Protein AF-A0A932K4R5-F1 (afdb_monomer)

Nearest PDB structures (foldseek):
  1mp9-assembly1_B  TM=6.474E-01  e=5.776E-02  Sulfolobus acidocaldarius
  2d0c-assembly1_A  TM=5.413E-01  e=3.934E-01  Geobacillus stearothermophilus
  7ns9-assembly1_A  TM=5.575E-01  e=2.679E+00  Sulfolobus acidocaldarius DSM 639
  6uz7-assembly1_AH  TM=3.966E-01  e=3.245E+00  Kluyveromyces lactis

Secondary structure (DSSP, 8-state):
------EEEEEEESPPPHHHHHHHHGGGEEEEEETTTEEEEEESSTTSPEEEEETTSEEEEE-TT--HHHHHHHHHHHHHHHT-EEEE--

Structure (mmCIF, N/CA/C/O backbone):
data_AF-A0A932K4R5-F1
#
_entry.id   AF-A0A932K4R5-F1
#
loop_
_atom_site.group_PDB
_atom_site.id
_atom_site.type_symbol
_atom_site.label_atom_id
_atom_site.label_alt_id
_atom_site.label_comp_id
_atom_site.label_asym_id
_atom_site.label_entity_id
_atom_site.label_seq_id
_atom_site.pdbx_PDB_ins_code
_atom_site.Cartn_x
_atom_site.Cartn_y
_atom_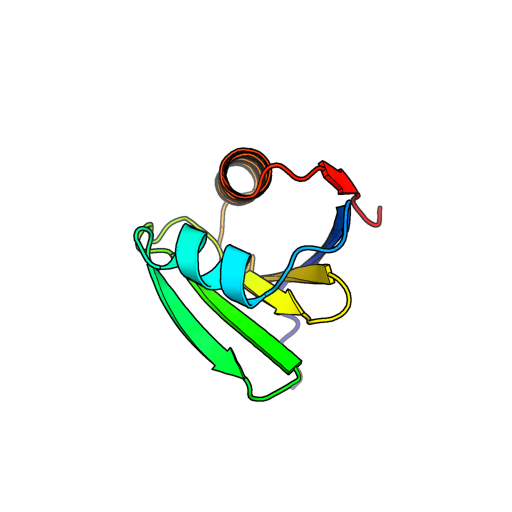site.Cartn_z
_atom_site.occupancy
_atom_site.B_iso_or_equiv
_atom_site.auth_seq_id
_atom_site.auth_comp_id
_atom_site.auth_asym_id
_atom_site.auth_atom_id
_atom_site.pdbx_PDB_model_num
ATOM 1 N N . MET A 1 1 ? 7.957 -24.778 -7.286 1.00 38.41 1 MET A N 1
ATOM 2 C CA . MET A 1 1 ? 8.936 -23.726 -6.955 1.00 38.41 1 MET A CA 1
ATOM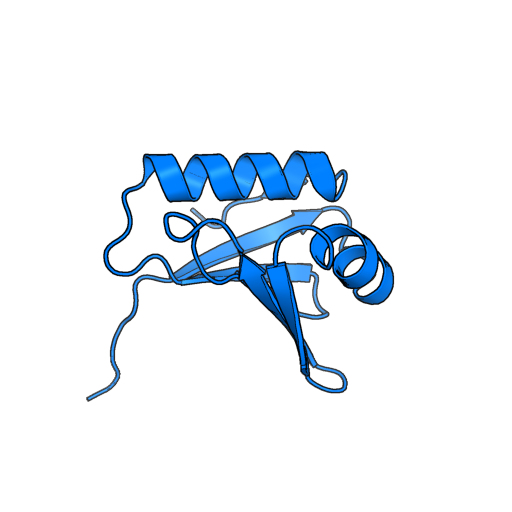 3 C C . MET A 1 1 ? 8.133 -22.553 -6.444 1.00 38.41 1 MET A C 1
ATOM 5 O O . MET A 1 1 ? 7.382 -21.981 -7.221 1.00 38.41 1 MET A O 1
ATOM 9 N N . TYR A 1 2 ? 8.171 -22.301 -5.138 1.00 39.00 2 TYR A N 1
ATOM 10 C CA . TYR A 1 2 ? 7.556 -21.102 -4.578 1.00 39.00 2 TYR A CA 1
ATOM 11 C C . TYR A 1 2 ? 8.421 -19.927 -5.028 1.00 39.00 2 TYR A C 1
ATOM 13 O O . TYR A 1 2 ? 9.629 -19.934 -4.812 1.00 39.00 2 TYR A O 1
ATOM 21 N N . HIS A 1 3 ? 7.835 -18.999 -5.776 1.00 41.06 3 HIS A N 1
ATOM 22 C CA . HIS A 1 3 ? 8.502 -17.750 -6.099 1.00 41.06 3 HIS A CA 1
ATOM 23 C C . HIS A 1 3 ? 8.539 -16.927 -4.809 1.00 41.06 3 HIS A C 1
ATOM 25 O O . HIS A 1 3 ? 7.514 -16.374 -4.420 1.00 41.06 3 HIS A O 1
ATOM 31 N N . ASP A 1 4 ? 9.691 -16.890 -4.138 1.00 49.59 4 ASP A N 1
ATOM 32 C CA . ASP A 1 4 ? 9.998 -15.871 -3.134 1.00 49.59 4 ASP A CA 1
ATOM 33 C C . ASP A 1 4 ? 10.035 -14.520 -3.858 1.00 49.59 4 ASP A C 1
ATOM 35 O O . ASP A 1 4 ? 11.045 -14.112 -4.434 1.00 49.59 4 ASP A O 1
ATOM 39 N N . PHE A 1 5 ? 8.883 -13.861 -3.936 1.00 57.44 5 PHE A N 1
ATOM 40 C CA . PHE A 1 5 ? 8.844 -12.438 -4.231 1.00 57.44 5 PHE A CA 1
ATOM 41 C C . PHE A 1 5 ? 9.344 -11.737 -2.967 1.00 57.44 5 PHE A C 1
ATOM 43 O O . PHE A 1 5 ? 8.862 -12.081 -1.890 1.00 57.44 5 PHE A O 1
ATOM 50 N N . PRO A 1 6 ? 10.297 -10.793 -3.038 1.00 77.62 6 PRO A N 1
ATOM 51 C CA . PRO A 1 6 ? 10.579 -9.961 -1.881 1.00 77.62 6 PRO A CA 1
ATOM 52 C C . PRO A 1 6 ? 9.280 -9.225 -1.523 1.00 77.62 6 PRO A C 1
ATOM 54 O O . PRO A 1 6 ? 8.717 -8.489 -2.338 1.00 77.62 6 PRO A O 1
ATOM 57 N N . ILE A 1 7 ? 8.756 -9.530 -0.338 1.00 82.94 7 ILE A N 1
ATOM 58 C CA . ILE A 1 7 ? 7.577 -8.892 0.239 1.00 82.94 7 ILE A CA 1
ATOM 59 C C . ILE A 1 7 ? 8.080 -8.013 1.372 1.00 82.94 7 ILE A C 1
ATOM 61 O O . ILE A 1 7 ? 8.792 -8.490 2.256 1.00 82.94 7 ILE A O 1
ATOM 65 N N . TYR A 1 8 ? 7.712 -6.738 1.347 1.00 86.62 8 TYR A N 1
ATOM 66 C CA . TYR A 1 8 ? 7.919 -5.850 2.484 1.00 86.62 8 TYR A CA 1
ATOM 67 C C . TYR A 1 8 ? 6.609 -5.744 3.260 1.00 86.62 8 TYR A C 1
ATOM 69 O O . TYR A 1 8 ? 5.595 -5.354 2.688 1.00 86.62 8 TYR A O 1
ATOM 77 N N . SER A 1 9 ? 6.617 -6.132 4.535 1.00 90.00 9 SER A N 1
ATOM 78 C CA . SER A 1 9 ? 5.414 -6.203 5.367 1.00 90.00 9 SER A CA 1
ATOM 79 C C . SER A 1 9 ? 5.522 -5.263 6.556 1.00 90.00 9 SER A C 1
ATOM 81 O O . SER A 1 9 ? 6.551 -5.208 7.230 1.00 90.00 9 SER A O 1
ATOM 83 N N . PHE A 1 10 ? 4.439 -4.559 6.852 1.00 89.50 10 PHE A N 1
ATOM 84 C CA . PHE A 1 10 ? 4.370 -3.635 7.974 1.00 89.50 10 PHE A CA 1
ATOM 85 C C . PHE A 1 10 ? 2.952 -3.494 8.513 1.00 89.50 10 PHE A C 1
ATOM 87 O O . PHE A 1 10 ? 1.978 -3.903 7.884 1.00 89.50 10 PHE A O 1
ATOM 94 N N . GLN A 1 11 ? 2.842 -2.911 9.703 1.00 90.50 11 GLN A N 1
ATOM 95 C CA . GLN A 1 11 ? 1.567 -2.724 10.379 1.00 90.50 11 GLN A CA 1
ATOM 96 C C . GLN A 1 11 ? 1.148 -1.258 10.339 1.00 90.50 11 GLN A C 1
ATOM 98 O O . GLN A 1 11 ? 1.887 -0.381 10.789 1.00 90.50 11 GLN A O 1
ATOM 103 N N . PHE A 1 12 ? -0.077 -1.013 9.885 1.00 87.94 12 PHE A N 1
ATOM 104 C CA . PHE A 1 12 ? -0.722 0.286 9.994 1.00 87.94 12 PHE A CA 1
ATOM 105 C C . PHE A 1 12 ? -1.191 0.564 11.423 1.00 87.94 12 PHE A C 1
ATOM 107 O O . PHE A 1 12 ? -1.828 -0.291 12.059 1.00 87.94 12 PHE A O 1
ATOM 114 N N . ARG A 1 13 ? -0.903 1.770 11.926 1.00 85.75 13 ARG A N 1
ATOM 115 C CA . ARG A 1 13 ? -1.416 2.273 13.203 1.00 85.75 13 ARG A CA 1
ATOM 116 C C . ARG A 1 13 ? -1.994 3.690 13.055 1.00 85.75 13 ARG A C 1
ATOM 118 O O . ARG A 1 13 ? -1.277 4.582 12.616 1.00 85.75 13 ARG A O 1
ATOM 125 N N . PRO A 1 14 ? -3.261 3.918 13.458 1.00 83.94 14 PRO A N 1
ATOM 126 C CA . PRO A 1 14 ? -4.247 2.911 13.873 1.00 83.94 14 PRO A CA 1
ATOM 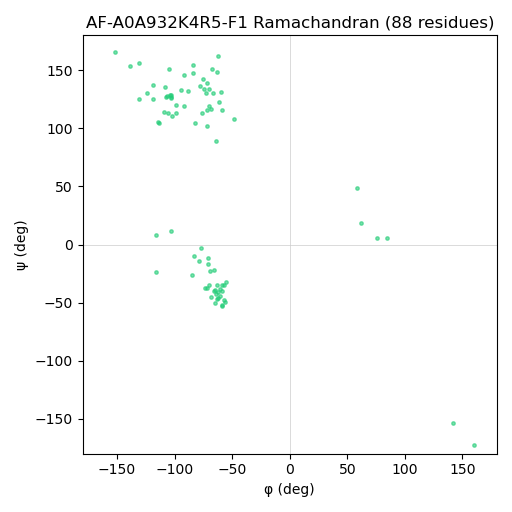127 C C . PRO A 1 14 ? -4.584 1.929 12.734 1.00 83.94 14 PRO A C 1
ATOM 129 O O . PRO A 1 14 ? -4.320 2.212 11.569 1.00 83.94 14 PRO A O 1
ATOM 132 N N . SER A 1 15 ? -5.162 0.766 13.066 1.00 81.06 15 SER A N 1
ATOM 133 C CA . SER A 1 15 ? -5.632 -0.169 12.032 1.00 81.06 15 SER A CA 1
ATOM 134 C C . SER A 1 15 ? -6.711 0.524 11.187 1.00 81.06 15 SER A C 1
ATOM 136 O O . SER A 1 15 ? -7.687 1.029 11.758 1.00 81.06 15 SER A O 1
ATOM 138 N N . PRO A 1 16 ? -6.533 0.633 9.860 1.00 80.31 16 PRO A N 1
ATOM 139 C CA . PRO A 1 16 ? -7.365 1.509 9.065 1.00 80.31 16 PRO A CA 1
ATOM 140 C C . PRO A 1 16 ? -8.670 0.819 8.672 1.00 80.31 16 PRO A C 1
ATOM 142 O O . PRO A 1 16 ? -8.735 -0.383 8.419 1.00 80.31 16 PRO A O 1
ATOM 145 N N . ASN A 1 17 ? -9.739 1.607 8.568 1.00 87.75 17 ASN A N 1
ATOM 146 C CA . ASN A 1 17 ? -10.998 1.115 8.028 1.00 87.75 17 ASN A CA 1
ATOM 147 C C . ASN A 1 17 ? -10.833 0.830 6.525 1.00 87.75 17 ASN A C 1
ATOM 149 O O . ASN A 1 17 ? -10.602 1.750 5.743 1.00 87.75 17 ASN A O 1
ATOM 153 N N . ILE A 1 18 ? -10.985 -0.431 6.118 1.00 88.00 18 ILE A N 1
ATOM 154 C CA . ILE A 1 18 ? -10.754 -0.885 4.736 1.00 88.00 18 ILE A CA 1
ATOM 155 C C . ILE A 1 18 ? -11.613 -0.140 3.704 1.00 88.00 18 ILE A C 1
ATOM 157 O O . ILE A 1 18 ? -11.131 0.140 2.606 1.00 88.00 18 ILE A O 1
ATOM 161 N N . GLU A 1 19 ? -12.847 0.244 4.041 1.00 88.75 19 GLU A N 1
ATOM 162 C CA . GLU A 1 19 ? -13.696 1.022 3.128 1.00 88.75 19 GLU A CA 1
ATOM 163 C C . GLU A 1 19 ? -13.171 2.453 2.950 1.00 88.75 19 GLU A C 1
ATOM 165 O O . GLU A 1 19 ? -13.211 2.998 1.846 1.00 88.75 19 GLU A O 1
ATOM 170 N N . VAL A 1 20 ? -12.601 3.041 4.008 1.00 89.19 20 VAL A N 1
ATOM 171 C CA . VAL A 1 20 ? -11.933 4.350 3.938 1.00 89.19 20 VAL A CA 1
ATOM 172 C C . VAL A 1 20 ? -10.648 4.252 3.116 1.00 89.19 20 VAL A C 1
ATOM 174 O O . VAL A 1 20 ? -10.433 5.079 2.231 1.00 89.19 20 VAL A O 1
ATOM 177 N N . VAL A 1 21 ? -9.828 3.220 3.347 1.00 90.56 21 VAL A N 1
ATOM 178 C CA . VAL A 1 21 ? -8.600 2.960 2.571 1.00 90.56 21 VAL A CA 1
ATOM 179 C C . VAL A 1 21 ? -8.924 2.826 1.089 1.00 90.56 21 VAL A C 1
ATOM 181 O O . VAL A 1 21 ? -8.302 3.479 0.256 1.00 90.56 21 VAL A O 1
ATOM 184 N N . LYS A 1 22 ? -9.942 2.030 0.751 1.00 91.19 22 LYS A N 1
ATOM 185 C CA . LYS A 1 22 ? -10.422 1.878 -0.623 1.00 91.19 22 LYS A CA 1
ATOM 186 C C . LYS A 1 22 ? -10.814 3.221 -1.234 1.00 91.19 22 LYS A C 1
ATOM 188 O O . LYS A 1 22 ? -10.366 3.520 -2.336 1.00 91.19 22 LYS A O 1
ATOM 193 N N . GLY A 1 23 ? -11.618 4.022 -0.531 1.00 92.19 23 GLY A N 1
ATOM 194 C CA . GLY A 1 23 ? -12.054 5.332 -1.019 1.00 92.19 23 GLY A CA 1
ATOM 195 C C . GLY A 1 23 ? -10.892 6.294 -1.273 1.00 92.19 23 GLY A C 1
ATOM 196 O O . GLY A 1 23 ? -10.905 7.006 -2.274 1.00 92.19 23 GLY A O 1
ATOM 197 N N . LYS A 1 24 ? -9.870 6.272 -0.408 1.00 93.50 24 LYS A N 1
ATOM 198 C CA . LYS A 1 24 ? -8.664 7.098 -0.543 1.00 93.50 24 LYS A CA 1
ATOM 199 C C . LYS A 1 24 ? -7.727 6.617 -1.656 1.00 93.50 24 LYS A C 1
ATOM 201 O O . LYS A 1 24 ? -7.156 7.454 -2.336 1.00 93.50 24 LYS A O 1
ATOM 206 N N . LEU A 1 25 ? -7.575 5.306 -1.866 1.00 93.75 25 LEU A N 1
ATOM 207 C CA . LEU A 1 25 ? -6.648 4.744 -2.863 1.00 93.75 25 LEU A CA 1
ATOM 208 C C . LEU A 1 25 ? -7.230 4.650 -4.279 1.00 93.75 25 LEU A C 1
ATOM 210 O O . LEU A 1 25 ? -6.477 4.676 -5.248 1.00 93.75 25 LEU A O 1
ATOM 214 N N . GLN A 1 26 ? -8.552 4.542 -4.421 1.00 94.12 26 GLN A N 1
ATOM 215 C CA . GLN A 1 26 ? -9.219 4.393 -5.719 1.00 94.12 26 GLN A CA 1
ATOM 216 C C . GLN A 1 26 ? -8.892 5.493 -6.757 1.00 94.12 26 GLN A C 1
ATOM 218 O O . GLN A 1 26 ? -8.857 5.170 -7.942 1.00 94.12 26 GLN A O 1
ATOM 223 N N . PRO A 1 27 ? -8.633 6.763 -6.386 1.00 95.56 27 PRO A N 1
ATOM 224 C CA . PRO A 1 27 ? -8.181 7.787 -7.332 1.00 95.56 27 PRO A CA 1
ATOM 225 C C . PRO A 1 27 ? -6.740 7.617 -7.841 1.00 95.56 27 PRO A C 1
ATOM 227 O O . PRO A 1 27 ? -6.352 8.330 -8.760 1.00 95.56 27 PRO A O 1
ATOM 230 N N . HIS A 1 28 ? -5.947 6.731 -7.233 1.00 95.25 28 HIS A N 1
ATOM 231 C CA . HIS A 1 28 ? -4.505 6.585 -7.480 1.00 95.25 28 HIS A CA 1
ATOM 232 C C . HIS A 1 28 ? -4.129 5.226 -8.083 1.00 95.25 28 HIS A C 1
ATOM 234 O O . HIS A 1 28 ? -2.948 4.868 -8.146 1.00 95.25 28 HIS A O 1
ATOM 240 N N . GLY A 1 29 ? -5.129 4.433 -8.460 1.00 94.88 29 GLY A N 1
ATOM 241 C CA . GLY A 1 29 ? -4.924 3.122 -9.044 1.00 94.88 29 GLY A CA 1
ATOM 242 C C . GLY A 1 29 ? -6.143 2.222 -8.954 1.00 94.88 29 GLY A C 1
ATOM 243 O O . GLY A 1 29 ? -7.242 2.601 -8.541 1.00 94.88 29 GLY A O 1
ATOM 244 N N . GLN A 1 30 ? -5.939 0.969 -9.333 1.00 95.62 30 GLN A N 1
ATOM 245 C CA . GLN A 1 30 ? -6.986 -0.035 -9.335 1.00 95.62 30 GLN A CA 1
ATOM 246 C C . GLN A 1 30 ? -7.084 -0.737 -7.979 1.00 95.62 30 GLN A C 1
ATOM 248 O O . GLN A 1 30 ? -6.099 -1.251 -7.447 1.00 95.62 30 GLN A O 1
ATOM 253 N N . ILE A 1 31 ? -8.309 -0.847 -7.460 1.00 94.25 31 ILE A N 1
ATOM 254 C CA . ILE A 1 31 ? -8.611 -1.640 -6.266 1.00 94.25 31 ILE A CA 1
ATOM 255 C C . ILE A 1 31 ? -9.279 -2.955 -6.660 1.00 94.25 31 ILE A C 1
ATOM 257 O O . ILE A 1 31 ? -10.296 -2.974 -7.354 1.00 94.25 31 ILE A O 1
ATOM 261 N N . VAL A 1 32 ? -8.741 -4.062 -6.153 1.00 92.25 32 VAL A N 1
ATOM 262 C CA . VAL A 1 32 ? -9.367 -5.385 -6.197 1.00 92.25 32 VAL A CA 1
ATOM 263 C C . VAL A 1 32 ? -9.695 -5.797 -4.767 1.00 92.25 32 VAL A C 1
ATOM 265 O O . VAL A 1 32 ? -8.808 -6.124 -3.983 1.00 92.25 32 VAL A O 1
ATOM 268 N N . SER A 1 33 ? -10.975 -5.744 -4.404 1.00 85.38 33 SER A N 1
ATOM 269 C CA . SER A 1 33 ? -11.437 -6.129 -3.067 1.00 85.38 33 SER A CA 1
ATOM 270 C C . SER A 1 33 ? -11.510 -7.651 -2.923 1.00 85.38 33 SER A C 1
ATOM 272 O O . SER A 1 33 ? -12.055 -8.335 -3.790 1.00 85.38 33 SER A O 1
ATOM 274 N N . PHE A 1 34 ? -11.039 -8.176 -1.791 1.00 78.94 34 PHE A N 1
ATOM 275 C CA . PHE A 1 34 ? -11.240 -9.570 -1.404 1.00 78.94 34 PHE A CA 1
ATOM 276 C C . PHE A 1 34 ? -12.283 -9.617 -0.296 1.00 78.94 34 PHE A C 1
ATOM 278 O O . PHE A 1 34 ? -12.038 -9.132 0.809 1.00 78.94 34 PHE A O 1
ATOM 285 N N . ALA A 1 35 ? -13.451 -10.192 -0.590 1.00 72.19 35 ALA A N 1
ATOM 286 C CA . ALA A 1 35 ? -14.568 -10.269 0.347 1.00 72.19 35 ALA A CA 1
ATOM 287 C C . ALA A 1 35 ? -14.115 -10.778 1.733 1.00 72.19 35 ALA A C 1
ATOM 289 O O . ALA A 1 35 ? -13.775 -11.949 1.898 1.00 72.19 35 ALA A O 1
ATOM 290 N N . GLY A 1 36 ? -14.083 -9.870 2.714 1.00 71.00 36 GLY A N 1
ATOM 291 C CA . GLY A 1 36 ? -13.759 -10.157 4.114 1.00 71.00 36 GLY A CA 1
ATOM 292 C C . GLY A 1 36 ? -12.280 -10.383 4.454 1.00 71.00 36 GLY A C 1
ATOM 293 O O . GLY A 1 36 ? -12.002 -10.740 5.594 1.00 71.00 36 GLY A O 1
ATOM 294 N N . ARG A 1 37 ? -11.336 -10.203 3.518 1.00 81.00 37 ARG A N 1
ATOM 295 C CA . ARG A 1 37 ? -9.894 -10.415 3.782 1.00 81.00 37 ARG A CA 1
ATOM 296 C C . ARG A 1 37 ? -9.043 -9.155 3.657 1.00 81.00 37 ARG A C 1
ATOM 298 O O . ARG A 1 37 ? -7.997 -9.081 4.287 1.00 81.00 37 ARG A O 1
ATOM 305 N N . GLY A 1 38 ? -9.508 -8.167 2.895 1.00 89.69 38 GLY A N 1
ATOM 306 C CA . GLY A 1 38 ? -8.765 -6.937 2.644 1.00 89.69 38 GLY A CA 1
ATOM 307 C C . GLY A 1 38 ? -8.932 -6.459 1.206 1.00 89.69 38 GLY A C 1
ATOM 308 O O . GLY A 1 38 ? -9.926 -6.765 0.538 1.00 89.69 38 GLY A O 1
ATOM 309 N N . LEU A 1 39 ? -7.941 -5.729 0.707 1.00 93.50 39 LEU A N 1
ATOM 310 C CA . LEU A 1 39 ? -7.890 -5.261 -0.673 1.00 93.50 39 LEU A CA 1
ATOM 311 C C . LEU A 1 39 ? -6.485 -5.385 -1.258 1.00 93.50 39 LEU A C 1
ATOM 313 O O . LEU A 1 39 ? -5.490 -5.339 -0.543 1.00 93.50 39 LEU A O 1
ATOM 317 N N . ARG A 1 40 ? -6.420 -5.522 -2.581 1.00 94.38 40 ARG A N 1
ATOM 318 C CA . ARG A 1 40 ? -5.208 -5.306 -3.368 1.00 94.38 40 ARG A CA 1
ATOM 319 C C . ARG A 1 40 ? -5.314 -3.958 -4.059 1.00 94.38 40 ARG A C 1
ATOM 321 O O . ARG A 1 40 ? -6.278 -3.721 -4.787 1.00 94.38 40 ARG A O 1
ATOM 328 N N . PHE A 1 41 ? -4.310 -3.124 -3.866 1.00 95.25 41 PHE A N 1
ATOM 329 C CA . PHE A 1 41 ? -4.111 -1.870 -4.567 1.00 95.25 41 PHE A CA 1
ATOM 330 C C . PHE A 1 41 ? -3.015 -2.038 -5.620 1.00 95.25 41 PHE A C 1
ATOM 332 O O . PHE A 1 41 ? -1.923 -2.523 -5.328 1.00 95.25 41 PHE A O 1
ATOM 339 N N . ILE A 1 42 ? -3.333 -1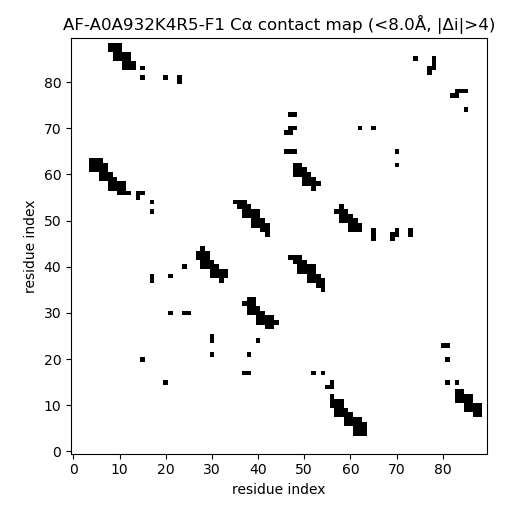.666 -6.855 1.00 95.38 42 ILE A N 1
ATOM 340 C CA . ILE A 1 42 ? -2.410 -1.630 -7.987 1.00 95.38 42 ILE A CA 1
ATOM 341 C C . ILE A 1 42 ? -2.251 -0.151 -8.353 1.00 95.38 42 ILE A C 1
ATOM 343 O O . ILE A 1 42 ? -3.201 0.407 -8.907 1.00 95.38 42 ILE A O 1
ATOM 347 N N . PRO A 1 43 ? -1.121 0.492 -8.018 1.00 95.12 43 PRO A N 1
ATOM 348 C CA . PRO A 1 43 ? -0.923 1.909 -8.299 1.00 95.12 43 PRO A CA 1
ATOM 349 C C . PRO A 1 43 ? -0.930 2.207 -9.803 1.00 95.12 43 PRO A C 1
ATOM 351 O O . PRO A 1 43 ? -0.449 1.401 -10.598 1.00 95.12 43 PRO A O 1
ATOM 354 N N . ASP A 1 44 ? -1.393 3.398 -10.188 1.00 95.12 44 ASP A N 1
ATOM 355 C CA . ASP A 1 44 ? -1.227 3.899 -11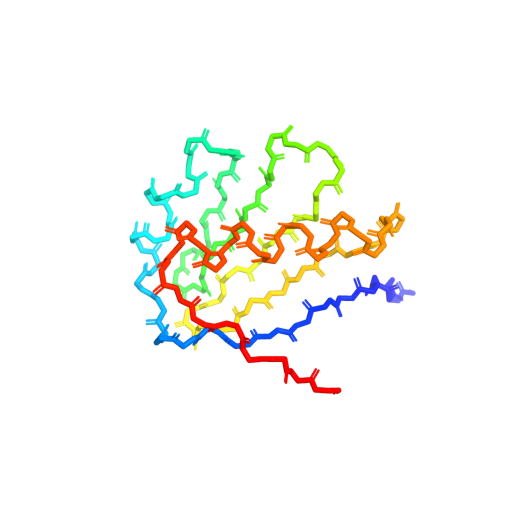.564 1.00 95.12 44 ASP A CA 1
ATOM 356 C C . ASP A 1 44 ? 0.242 4.236 -11.879 1.00 95.12 44 ASP A C 1
ATOM 358 O O . ASP A 1 44 ? 0.652 4.258 -13.040 1.00 95.12 44 ASP A O 1
ATOM 362 N N . CYS A 1 45 ? 1.048 4.491 -10.841 1.00 93.00 45 CYS A N 1
ATOM 363 C CA . CYS A 1 45 ? 2.490 4.672 -10.958 1.00 93.00 45 CYS A CA 1
ATOM 364 C C . CYS A 1 45 ? 3.181 3.306 -11.148 1.00 93.00 45 CYS A C 1
ATOM 366 O O . CYS A 1 45 ? 3.218 2.518 -10.203 1.00 93.00 45 CYS A O 1
ATOM 368 N N . PRO A 1 46 ? 3.787 3.013 -12.315 1.00 89.00 46 PRO A N 1
ATOM 369 C CA . PRO A 1 46 ? 4.364 1.695 -12.597 1.00 89.00 46 PRO A CA 1
ATOM 370 C C . PRO A 1 46 ? 5.640 1.392 -11.800 1.00 89.00 46 PRO A C 1
ATOM 372 O O . PRO A 1 46 ? 6.047 0.237 -11.730 1.00 89.00 46 PRO A O 1
ATOM 375 N N . ALA A 1 47 ? 6.278 2.414 -11.223 1.00 91.25 47 ALA A N 1
ATOM 376 C CA . ALA A 1 47 ? 7.439 2.252 -10.350 1.00 91.25 47 ALA A CA 1
ATOM 377 C C . ALA A 1 47 ? 7.047 1.823 -8.925 1.00 91.25 47 ALA A C 1
ATOM 379 O O . ALA A 1 47 ? 7.903 1.414 -8.146 1.00 91.25 47 ALA A O 1
ATOM 380 N N . TRP A 1 48 ? 5.766 1.925 -8.560 1.00 93.06 48 TRP A N 1
ATOM 381 C CA . TRP A 1 48 ? 5.309 1.604 -7.215 1.00 93.06 48 TRP A CA 1
ATOM 382 C C . TRP A 1 48 ? 4.872 0.143 -7.079 1.00 93.06 48 TRP A C 1
ATOM 384 O O . TRP A 1 48 ? 4.307 -0.436 -8.011 1.00 93.06 48 TRP A O 1
ATOM 394 N N . PRO A 1 49 ? 5.098 -0.463 -5.901 1.00 94.38 49 PRO A N 1
ATOM 395 C CA . PRO A 1 49 ? 4.693 -1.832 -5.637 1.00 94.38 49 PRO A CA 1
ATOM 396 C C . PRO A 1 49 ? 3.175 -1.987 -5.592 1.00 94.38 49 PRO A C 1
ATOM 398 O O . PRO A 1 49 ? 2.433 -1.108 -5.155 1.00 94.38 49 PRO A O 1
ATOM 401 N N . VAL A 1 50 ? 2.718 -3.184 -5.952 1.00 94.62 50 VAL A N 1
ATOM 402 C CA . VAL A 1 50 ? 1.366 -3.636 -5.610 1.00 94.62 50 VAL A CA 1
ATOM 403 C C . VAL A 1 50 ? 1.289 -3.805 -4.094 1.00 94.62 50 VAL A C 1
ATOM 405 O O . VAL A 1 50 ? 2.132 -4.492 -3.515 1.00 94.62 50 VAL A O 1
ATOM 408 N N . ALA A 1 51 ? 0.260 -3.227 -3.476 1.00 94.06 51 ALA A N 1
ATOM 409 C CA . ALA A 1 51 ? 0.029 -3.304 -2.038 1.00 94.06 51 ALA A CA 1
ATOM 410 C C . ALA A 1 51 ? -1.164 -4.210 -1.713 1.00 94.06 51 ALA A C 1
ATOM 412 O O . ALA A 1 51 ? -2.227 -4.106 -2.328 1.00 94.06 51 ALA A O 1
ATOM 413 N N . TYR A 1 52 ? -1.013 -5.077 -0.721 1.00 93.44 52 TYR A N 1
ATOM 414 C CA . TYR A 1 52 ? -2.092 -5.861 -0.131 1.00 93.44 52 TYR A CA 1
ATOM 415 C C . TYR A 1 52 ? -2.361 -5.315 1.257 1.00 93.44 52 TYR A C 1
ATOM 417 O O . TYR A 1 52 ? -1.505 -5.400 2.127 1.00 93.44 52 TYR A O 1
ATOM 425 N N . VAL A 1 53 ? -3.544 -4.746 1.459 1.00 92.00 53 VAL A N 1
ATOM 426 C CA . VAL A 1 53 ? -3.976 -4.241 2.761 1.00 92.00 53 VAL A CA 1
ATOM 427 C C . VAL A 1 53 ? -4.940 -5.251 3.357 1.00 92.00 53 VAL A C 1
ATOM 429 O O . VAL A 1 53 ? -6.058 -5.416 2.859 1.00 92.00 53 VAL A O 1
ATOM 432 N N . ASN A 1 54 ? -4.500 -5.928 4.408 1.00 90.62 54 ASN A N 1
ATOM 433 C CA . ASN A 1 54 ? -5.258 -6.940 5.125 1.00 90.62 54 ASN A CA 1
ATOM 434 C C . ASN A 1 54 ? -6.175 -6.295 6.177 1.00 90.62 54 ASN A C 1
ATOM 436 O O . ASN A 1 54 ? -5.933 -5.190 6.665 1.00 90.62 54 ASN A O 1
ATOM 440 N N . ILE A 1 55 ? -7.266 -6.981 6.524 1.00 88.06 55 ILE A N 1
ATOM 441 C CA . ILE A 1 55 ? -8.278 -6.472 7.472 1.00 88.06 55 ILE A CA 1
ATOM 442 C C . ILE A 1 55 ? -7.754 -6.296 8.907 1.00 88.06 55 ILE A C 1
ATOM 444 O O . ILE A 1 55 ? -8.315 -5.529 9.684 1.00 88.06 55 ILE A O 1
ATOM 448 N N . ASP A 1 56 ? -6.678 -6.994 9.263 1.00 87.50 56 ASP A N 1
ATOM 449 C CA . ASP A 1 56 ? -5.965 -6.840 10.534 1.00 87.50 56 ASP A CA 1
ATOM 450 C C . ASP A 1 56 ? -5.060 -5.590 10.565 1.00 87.50 56 ASP A C 1
ATOM 452 O O . ASP A 1 56 ? -4.484 -5.255 11.602 1.00 87.50 56 ASP A O 1
ATOM 456 N N . GLY A 1 57 ? -4.980 -4.851 9.455 1.00 87.31 57 GLY A N 1
ATOM 457 C CA . GLY A 1 57 ? -4.156 -3.659 9.296 1.00 87.31 57 GLY A CA 1
ATOM 458 C C . GLY A 1 57 ? -2.710 -3.957 8.901 1.00 87.31 57 GLY A C 1
ATOM 459 O O . GLY A 1 57 ? -1.910 -3.025 8.838 1.00 87.31 57 GLY A O 1
ATOM 460 N N . THR A 1 58 ? -2.357 -5.217 8.633 1.00 91.25 58 THR A N 1
ATOM 461 C CA . THR A 1 58 ? -1.083 -5.539 7.989 1.00 91.25 58 THR A CA 1
ATOM 462 C C . THR A 1 58 ? -1.133 -5.121 6.520 1.00 91.25 58 THR A C 1
ATOM 464 O O . THR A 1 58 ? -2.139 -5.313 5.835 1.00 91.25 58 THR A O 1
ATOM 467 N N . CYS A 1 59 ? -0.043 -4.547 6.027 1.00 91.88 59 CYS A N 1
ATOM 468 C CA . CYS A 1 59 ? 0.130 -4.176 4.634 1.00 91.88 59 CYS A CA 1
ATOM 469 C C . CYS A 1 59 ? 1.385 -4.846 4.072 1.00 91.88 59 CYS A C 1
ATOM 471 O O . CYS A 1 59 ? 2.456 -4.770 4.673 1.00 91.88 59 CYS A O 1
ATOM 473 N N . GLU A 1 60 ? 1.240 -5.495 2.922 1.00 93.06 60 GLU A N 1
ATOM 474 C CA . GLU A 1 60 ? 2.300 -6.226 2.234 1.00 93.06 60 GLU A CA 1
ATOM 475 C C . GLU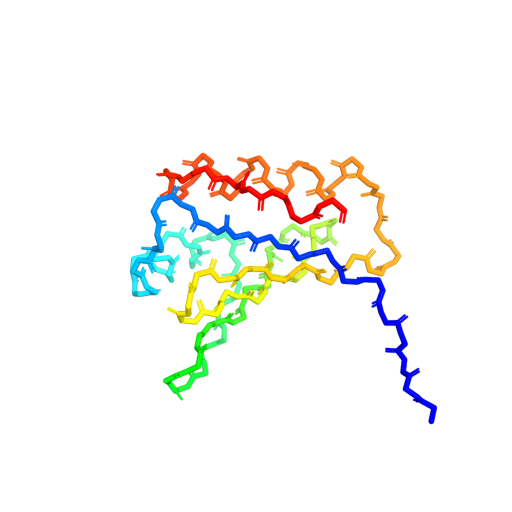 A 1 60 ? 2.543 -5.609 0.853 1.00 93.06 60 GLU A C 1
ATOM 477 O O . GLU A 1 60 ? 1.627 -5.503 0.035 1.00 93.06 60 GLU A O 1
ATOM 482 N N . LEU A 1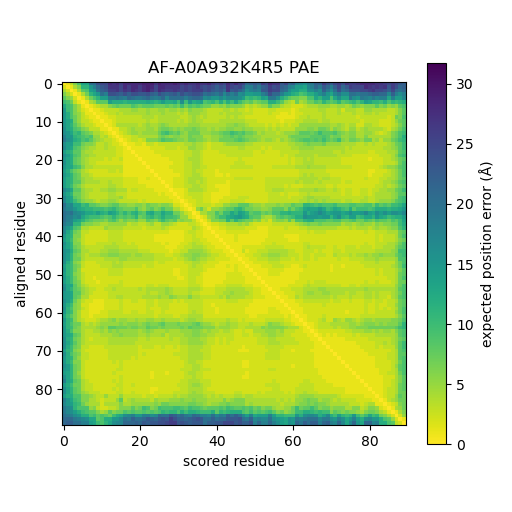 61 ? 3.783 -5.222 0.568 1.00 93.50 61 LEU A N 1
ATOM 483 C CA . LEU A 1 61 ? 4.206 -4.672 -0.716 1.00 93.50 61 LEU A CA 1
ATOM 484 C C . LEU A 1 61 ? 4.973 -5.723 -1.510 1.00 93.50 61 LEU A C 1
ATOM 486 O O . LEU A 1 61 ? 5.952 -6.283 -1.017 1.00 93.50 61 LEU A O 1
ATOM 490 N N . LEU A 1 62 ? 4.575 -5.953 -2.761 1.00 92.94 62 LEU A N 1
ATOM 491 C CA . LEU A 1 62 ? 5.351 -6.769 -3.697 1.00 92.94 62 LEU A CA 1
ATOM 492 C C . LEU A 1 62 ? 6.459 -5.919 -4.318 1.00 92.94 62 LEU A C 1
ATOM 494 O O . LEU A 1 62 ? 6.190 -5.116 -5.208 1.00 92.94 62 LEU A O 1
ATOM 498 N N . THR A 1 63 ? 7.701 -6.110 -3.873 1.00 89.50 63 THR A N 1
ATOM 499 C CA . THR A 1 63 ? 8.834 -5.234 -4.225 1.00 89.50 63 THR A CA 1
ATOM 500 C C . THR A 1 63 ? 9.774 -5.825 -5.273 1.00 89.50 63 THR A C 1
ATOM 502 O O . THR A 1 63 ? 10.868 -5.311 -5.506 1.00 89.50 63 THR A O 1
ATOM 505 N N . LYS A 1 64 ? 9.375 -6.925 -5.921 1.00 85.19 64 LYS A N 1
ATOM 506 C CA . LYS A 1 64 ? 10.210 -7.593 -6.922 1.00 85.19 64 LYS A CA 1
ATOM 507 C C . LYS A 1 64 ? 10.536 -6.641 -8.075 1.00 85.19 64 LYS A C 1
ATOM 509 O O . LYS A 1 64 ? 9.631 -6.051 -8.651 1.00 85.19 64 LYS A O 1
ATOM 514 N N . ASP A 1 65 ? 11.818 -6.575 -8.432 1.00 85.25 65 ASP A N 1
ATOM 515 C CA . ASP A 1 65 ? 12.347 -5.767 -9.537 1.00 85.25 65 ASP A CA 1
ATOM 516 C C . ASP A 1 65 ? 12.132 -4.243 -9.370 1.00 85.25 65 ASP A C 1
ATOM 518 O O . ASP A 1 65 ? 12.239 -3.500 -10.344 1.00 85.25 65 ASP A O 1
ATOM 522 N N . LEU A 1 66 ? 11.868 -3.767 -8.144 1.00 86.81 66 LEU A N 1
ATOM 523 C CA . LEU A 1 66 ? 11.722 -2.343 -7.824 1.00 86.81 66 LEU A CA 1
ATOM 524 C C . LEU A 1 66 ? 12.946 -1.787 -7.094 1.00 86.81 66 LEU A C 1
ATOM 526 O O . LEU A 1 66 ? 13.624 -2.494 -6.342 1.00 86.81 66 LEU A O 1
ATOM 530 N N . TYR A 1 67 ? 13.205 -0.493 -7.281 1.00 89.12 67 TYR A N 1
ATOM 531 C CA . TYR A 1 67 ? 14.206 0.217 -6.495 1.00 89.12 67 TYR A CA 1
ATOM 532 C C . TYR A 1 67 ? 13.669 0.507 -5.095 1.00 89.12 67 TYR A C 1
ATOM 534 O O . TYR A 1 67 ? 12.503 0.853 -4.915 1.00 89.12 67 TYR A O 1
ATOM 542 N N . MET A 1 68 ? 14.543 0.404 -4.091 1.00 87.94 68 MET A N 1
ATOM 543 C CA . MET A 1 68 ? 14.156 0.654 -2.701 1.00 87.94 68 MET A CA 1
ATOM 544 C C . MET A 1 68 ? 13.615 2.077 -2.502 1.00 87.94 68 MET A C 1
ATOM 546 O O . MET A 1 68 ? 12.664 2.264 -1.753 1.00 87.94 68 MET A O 1
ATOM 550 N N . ASP A 1 69 ? 14.155 3.064 -3.219 1.00 90.69 69 ASP A N 1
ATOM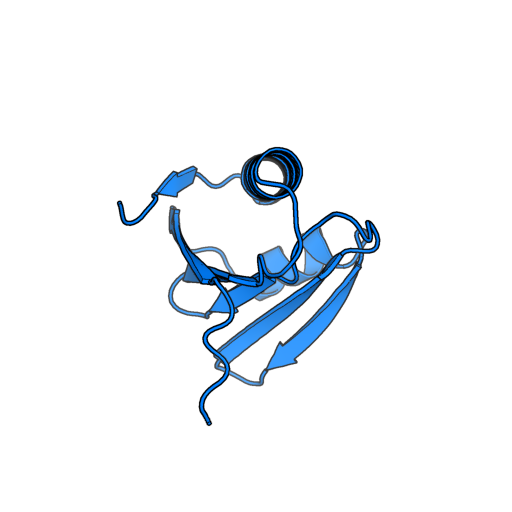 551 C CA . ASP A 1 69 ? 13.682 4.450 -3.149 1.00 90.69 69 ASP A CA 1
ATOM 552 C C . ASP A 1 69 ? 12.227 4.599 -3.623 1.00 90.69 69 ASP A C 1
ATOM 554 O O . ASP A 1 69 ? 11.480 5.388 -3.048 1.00 90.69 69 ASP A O 1
ATOM 558 N N . ASP A 1 70 ? 11.796 3.821 -4.623 1.00 91.62 70 ASP A N 1
ATOM 559 C CA . ASP A 1 70 ? 10.406 3.823 -5.100 1.00 91.62 70 ASP A CA 1
ATOM 560 C C . ASP A 1 70 ? 9.470 3.153 -4.086 1.00 91.62 70 ASP A C 1
ATOM 562 O O . ASP A 1 70 ? 8.351 3.616 -3.850 1.00 91.62 70 ASP A O 1
ATOM 566 N N . VAL A 1 71 ? 9.945 2.085 -3.437 1.00 90.12 71 VAL A N 1
ATOM 567 C CA . VAL A 1 71 ? 9.221 1.413 -2.350 1.00 90.12 71 VAL A CA 1
ATOM 568 C C . VAL A 1 71 ? 9.034 2.367 -1.169 1.00 90.12 71 VAL A C 1
ATOM 570 O O . VAL A 1 71 ? 7.920 2.500 -0.669 1.00 90.12 71 VAL A O 1
ATOM 573 N N . LEU A 1 72 ? 10.088 3.074 -0.752 1.00 91.25 72 LEU A N 1
ATOM 574 C CA . LEU A 1 72 ? 10.031 4.044 0.345 1.00 91.25 72 LEU A CA 1
ATOM 575 C C . LEU A 1 72 ? 9.135 5.244 0.014 1.00 91.25 72 LEU A C 1
ATOM 577 O O . LEU A 1 72 ? 8.368 5.681 0.869 1.00 91.25 72 LEU A O 1
ATOM 581 N N . GLN A 1 73 ? 9.170 5.743 -1.226 1.00 93.12 73 GLN A N 1
ATOM 582 C CA . GLN A 1 73 ? 8.242 6.783 -1.684 1.00 93.12 73 GLN A CA 1
ATOM 583 C C . GLN A 1 73 ? 6.786 6.309 -1.646 1.00 93.12 73 GLN A C 1
ATOM 585 O O . GLN A 1 73 ? 5.910 7.059 -1.219 1.00 93.12 73 GLN A O 1
ATOM 590 N N . CYS A 1 74 ? 6.520 5.063 -2.051 1.00 92.94 74 CYS A N 1
ATOM 591 C CA . CYS A 1 74 ? 5.185 4.478 -1.962 1.00 92.94 74 CYS A CA 1
ATOM 592 C C . CYS A 1 74 ? 4.717 4.351 -0.503 1.00 92.94 74 CYS A C 1
ATOM 594 O O . CYS A 1 74 ? 3.581 4.701 -0.198 1.00 92.94 74 CYS A O 1
ATOM 596 N N . ILE A 1 75 ? 5.591 3.913 0.408 1.00 92.06 75 ILE A N 1
ATOM 597 C CA . ILE A 1 75 ? 5.309 3.838 1.851 1.00 92.06 75 ILE A CA 1
ATOM 598 C C . ILE A 1 75 ? 4.942 5.222 2.397 1.00 92.06 75 ILE A C 1
ATOM 600 O O . ILE A 1 75 ? 3.862 5.368 2.962 1.00 92.06 75 ILE A O 1
ATOM 604 N N . ALA A 1 76 ? 5.775 6.239 2.157 1.00 92.50 76 ALA A N 1
ATOM 605 C CA . ALA A 1 76 ? 5.521 7.604 2.621 1.00 92.50 76 ALA A CA 1
ATOM 606 C C . ALA A 1 76 ? 4.199 8.168 2.072 1.00 92.50 76 ALA A C 1
ATOM 608 O O . ALA A 1 76 ? 3.428 8.790 2.800 1.00 92.50 76 ALA A O 1
ATOM 609 N N . PHE A 1 77 ? 3.897 7.890 0.800 1.00 94.12 77 PHE A N 1
ATOM 610 C CA . PHE A 1 77 ? 2.612 8.242 0.202 1.00 94.12 77 PHE A CA 1
ATOM 611 C C . PHE A 1 77 ? 1.433 7.566 0.915 1.00 94.12 77 PHE A C 1
ATOM 613 O O . P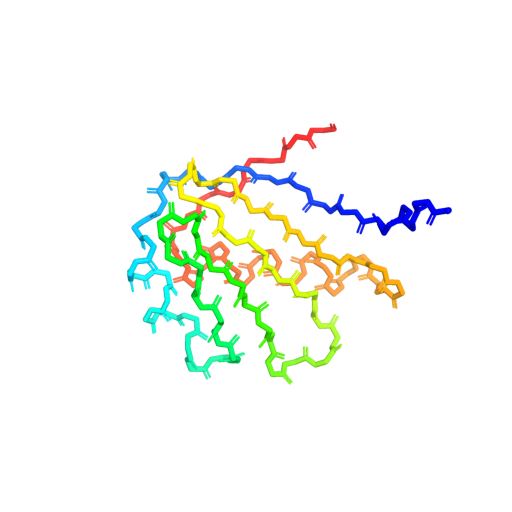HE A 1 77 ? 0.420 8.217 1.167 1.00 94.12 77 PHE A O 1
ATOM 620 N N . LEU A 1 78 ? 1.539 6.274 1.242 1.00 92.12 78 LEU A N 1
ATOM 621 C CA . LEU A 1 78 ? 0.484 5.549 1.952 1.00 92.12 78 LEU A CA 1
ATOM 622 C C . LEU A 1 78 ? 0.279 6.091 3.373 1.00 92.12 78 LEU A C 1
ATOM 624 O O . LEU A 1 78 ? -0.871 6.218 3.789 1.00 92.12 78 LEU A O 1
ATOM 628 N N . GLU A 1 79 ? 1.351 6.433 4.095 1.00 91.44 79 GLU A N 1
ATOM 629 C CA . GLU A 1 79 ? 1.270 7.068 5.422 1.00 91.44 79 GLU A CA 1
ATOM 630 C C . GLU A 1 79 ? 0.512 8.390 5.368 1.00 91.44 79 GLU A C 1
ATOM 632 O O . GLU A 1 79 ? -0.458 8.585 6.105 1.00 91.44 79 GLU A O 1
ATOM 637 N N . GLU A 1 80 ? 0.920 9.278 4.459 1.00 93.00 80 GLU A N 1
ATOM 638 C CA . GLU A 1 80 ? 0.329 10.605 4.317 1.00 93.00 80 GLU A CA 1
ATOM 639 C C . GLU A 1 80 ? -1.131 10.517 3.870 1.00 93.00 80 GLU A C 1
ATOM 641 O O . GLU A 1 80 ? -2.017 11.097 4.498 1.00 93.00 80 GLU A O 1
ATOM 646 N N . LEU A 1 81 ? -1.405 9.749 2.813 1.00 93.00 81 LEU A N 1
ATOM 647 C CA . LEU A 1 81 ? -2.745 9.636 2.252 1.00 93.00 81 LEU A CA 1
ATOM 648 C C . LEU A 1 81 ? -3.718 9.036 3.267 1.00 93.00 81 LEU A C 1
ATOM 650 O O . LEU A 1 81 ? -4.844 9.520 3.423 1.00 93.00 81 LEU A O 1
ATOM 654 N N . LEU A 1 82 ? -3.318 7.955 3.936 1.00 90.56 82 LEU A N 1
ATOM 655 C CA . LEU A 1 82 ? -4.191 7.232 4.853 1.00 90.56 82 LEU A CA 1
ATOM 656 C C . LEU A 1 82 ? -4.228 7.857 6.252 1.00 90.56 82 LEU A C 1
ATOM 658 O O . LEU A 1 82 ? -5.148 7.522 6.996 1.00 90.56 82 LEU A O 1
ATOM 662 N N . GLU A 1 83 ? -3.350 8.821 6.544 1.00 89.56 83 GLU A N 1
ATOM 663 C CA . GLU A 1 83 ? -3.187 9.473 7.851 1.00 89.56 83 GLU A CA 1
ATOM 664 C C . GLU A 1 83 ? -2.853 8.450 8.948 1.00 89.56 83 GLU A C 1
ATOM 666 O O . GLU A 1 83 ? -3.485 8.397 10.006 1.00 89.56 83 GLU A O 1
ATOM 671 N N . ILE A 1 84 ? -1.880 7.588 8.655 1.00 87.38 84 ILE A N 1
ATOM 672 C CA . ILE A 1 84 ? -1.451 6.482 9.515 1.00 87.38 84 ILE A CA 1
ATOM 673 C C . ILE A 1 84 ? 0.062 6.476 9.678 1.00 87.38 84 ILE A C 1
ATOM 675 O O . ILE A 1 84 ? 0.798 6.930 8.809 1.00 87.38 84 ILE A O 1
ATOM 679 N N . GLU A 1 85 ? 0.515 5.879 10.772 1.00 86.12 85 GLU A N 1
ATOM 680 C CA . GLU A 1 85 ? 1.918 5.546 10.976 1.00 86.12 85 GLU A CA 1
ATOM 681 C C . GLU A 1 85 ? 2.163 4.102 10.526 1.00 86.12 85 GLU A C 1
ATOM 683 O O . GLU A 1 85 ? 1.418 3.182 10.899 1.00 86.12 85 GLU A O 1
ATOM 688 N N . ILE A 1 86 ? 3.219 3.883 9.743 1.00 82.44 86 ILE A N 1
ATOM 689 C CA . ILE A 1 86 ? 3.695 2.550 9.391 1.00 82.44 86 ILE A CA 1
ATOM 690 C C . ILE A 1 86 ? 4.760 2.122 10.402 1.00 82.44 86 ILE A C 1
ATOM 692 O O . ILE A 1 86 ? 5.824 2.722 10.535 1.00 82.44 86 ILE A O 1
ATOM 696 N N . GLN A 1 87 ? 4.493 1.027 11.111 1.00 78.31 87 GLN A N 1
ATOM 697 C CA . GLN A 1 87 ? 5.498 0.373 11.945 1.00 78.31 87 GLN A CA 1
ATOM 698 C C . GLN A 1 87 ? 6.080 -0.819 11.190 1.00 78.31 87 GLN A C 1
ATOM 700 O O . GLN A 1 87 ? 5.382 -1.803 10.927 1.00 78.31 87 GLN A O 1
ATOM 705 N N . GLY A 1 88 ? 7.362 -0.725 10.840 1.00 60.94 88 GLY A N 1
ATOM 706 C CA . GLY A 1 88 ? 8.091 -1.819 10.206 1.00 60.94 88 GLY A CA 1
ATOM 707 C C . GLY A 1 88 ? 8.335 -2.977 11.175 1.00 60.94 88 GLY A C 1
ATOM 708 O O . GLY A 1 88 ? 8.784 -2.767 12.304 1.00 60.94 88 GLY A O 1
ATOM 709 N N . ALA A 1 89 ? 8.072 -4.203 10.719 1.00 50.72 89 ALA A N 1
ATOM 710 C CA . ALA A 1 89 ? 8.765 -5.372 11.245 1.00 50.72 89 ALA A CA 1
ATOM 711 C C . ALA A 1 89 ? 10.200 -5.303 10.701 1.00 50.72 89 ALA A C 1
ATOM 713 O O . ALA A 1 89 ? 10.387 -5.262 9.486 1.00 50.72 89 ALA A O 1
ATOM 714 N N . GLY A 1 90 ? 11.176 -5.159 11.601 1.00 38.41 90 GLY A N 1
ATOM 715 C CA . GLY A 1 90 ? 12.599 -5.154 11.247 1.00 38.41 90 GLY A CA 1
ATOM 716 C C . GLY A 1 90 ? 13.067 -6.454 10.610 1.00 38.41 90 GLY A C 1
ATOM 717 O O . GLY A 1 90 ? 12.387 -7.489 10.797 1.00 38.41 90 GLY A O 1
#

Foldseek 3Di:
DPPPQPKFKWAWPPQADQVLLCVLQVVFADWDDDVQFGIWGDGPPPLEFIWTQGNNRMIITRCHPHDVVNPVVNVVVSCVSRVTDIDGDD

pLDDT: mean 85.81, std 13.34, range [38.41, 95.62]

Sequence (90 aa):
MYHDFPIYSFQFRPSPNIEVVKGKLQPHGQIVSFAGRGLRFIPDCPAWPVAYVNIDGTCELLTKDLYMDDVLQCIAFLEELLEIEIQGAG

Radius of gyration: 12.27 Å; Cα contacts (8 Å, |Δi|>4): 148; chains: 1; bounding box: 29×34×26 Å

Mean predicted aligned error: 5.29 Å

Solvent-accessible surface area (backbone atoms only — not comparable to full-atom values): 5086 Å² total; per-residue (Å²): 133,85,80,84,60,54,65,52,55,31,36,42,41,68,64,62,58,64,71,58,51,49,66,68,44,49,86,53,27,51,72,48,77,41,92,93,51,31,36,38,40,40,47,69,52,84,69,39,46,42,35,37,40,36,71,86,16,40,34,38,29,49,46,65,98,48,58,68,68,38,47,50,52,45,49,54,49,50,26,63,73,69,71,34,47,76,46,71,67,130